Protein AF-A0A1Y4HWG0-F1 (afdb_monomer_lite)

Structure (mmCIF, N/CA/C/O backbone):
data_AF-A0A1Y4HWG0-F1
#
_entry.id   AF-A0A1Y4HWG0-F1
#
loop_
_atom_site.group_PDB
_atom_site.id
_atom_site.type_symbol
_atom_site.label_atom_id
_atom_site.label_alt_id
_atom_site.label_comp_id
_atom_site.label_asym_id
_atom_site.label_entity_id
_atom_site.label_seq_id
_atom_site.pdbx_PDB_ins_code
_atom_site.Cartn_x
_atom_site.Cartn_y
_atom_site.Cartn_z
_atom_site.occupancy
_atom_site.B_iso_or_equiv
_atom_site.auth_seq_id
_atom_site.auth_comp_id
_atom_site.auth_asym_id
_atom_site.auth_atom_id
_atom_site.pdbx_PDB_model_num
ATOM 1 N N . MET A 1 1 ? 6.857 6.126 -15.345 1.00 53.12 1 MET A N 1
ATOM 2 C CA . MET A 1 1 ? 7.256 4.901 -14.614 1.00 53.12 1 MET A CA 1
ATOM 3 C C . MET A 1 1 ? 6.878 4.985 -13.140 1.00 53.12 1 MET A C 1
ATOM 5 O O . MET A 1 1 ? 6.344 4.014 -12.631 1.00 53.12 1 MET A O 1
ATOM 9 N N . GLU A 1 2 ? 7.057 6.130 -12.474 1.00 59.53 2 GLU A N 1
ATOM 10 C CA . GLU A 1 2 ? 6.636 6.33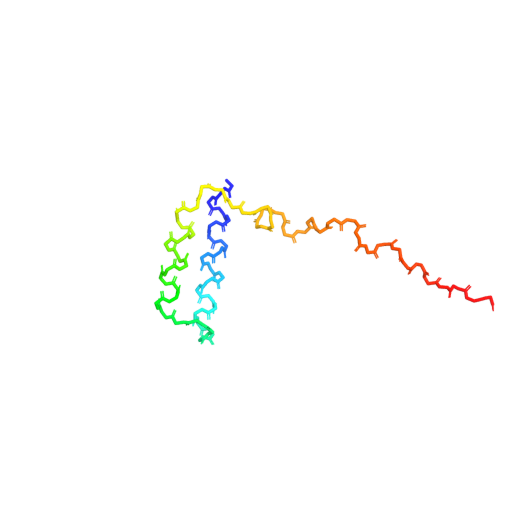2 -11.069 1.00 59.53 2 GLU A CA 1
ATOM 11 C C . GLU A 1 2 ? 5.138 6.101 -10.813 1.00 59.53 2 GLU A C 1
ATOM 13 O O . GLU A 1 2 ? 4.763 5.630 -9.743 1.00 59.53 2 GLU A O 1
ATOM 18 N N . SER A 1 3 ? 4.280 6.379 -11.801 1.00 68.75 3 SER A N 1
ATOM 19 C CA . SER A 1 3 ? 2.835 6.127 -11.705 1.00 68.75 3 SER A CA 1
ATOM 20 C C . SER A 1 3 ? 2.508 4.646 -11.496 1.00 68.75 3 SER A C 1
ATOM 22 O O . SER A 1 3 ? 1.658 4.323 -10.677 1.00 68.75 3 SER A O 1
ATOM 24 N N . THR A 1 4 ? 3.227 3.744 -12.171 1.00 80.56 4 THR A N 1
ATOM 25 C CA . THR A 1 4 ? 3.016 2.293 -12.063 1.00 80.56 4 THR A CA 1
ATOM 26 C C . THR A 1 4 ? 3.416 1.767 -10.685 1.00 80.56 4 THR A C 1
ATOM 28 O O . THR A 1 4 ? 2.775 0.868 -10.157 1.00 80.56 4 THR A O 1
ATOM 31 N N . GLN A 1 5 ? 4.455 2.338 -10.072 1.00 84.06 5 GLN A N 1
ATOM 32 C CA . GLN A 1 5 ? 4.923 1.917 -8.749 1.00 84.06 5 GLN A CA 1
ATOM 33 C C . GLN A 1 5 ? 3.939 2.324 -7.652 1.00 84.06 5 GLN A C 1
ATOM 35 O O . GLN A 1 5 ? 3.623 1.506 -6.792 1.00 84.06 5 GLN A O 1
ATOM 40 N N . ARG A 1 6 ? 3.414 3.558 -7.720 1.00 87.69 6 ARG A N 1
ATOM 41 C CA . ARG A 1 6 ? 2.336 4.015 -6.828 1.00 87.69 6 ARG A CA 1
ATOM 42 C C . ARG A 1 6 ? 1.149 3.071 -6.890 1.00 87.69 6 ARG A C 1
ATOM 44 O O . ARG A 1 6 ? 0.706 2.600 -5.855 1.00 87.69 6 ARG A O 1
ATOM 51 N N . GLU A 1 7 ? 0.704 2.745 -8.098 1.00 89.31 7 GLU A N 1
ATOM 52 C CA . GLU A 1 7 ? -0.458 1.885 -8.309 1.00 89.31 7 GLU A CA 1
ATOM 53 C C . GLU A 1 7 ? -0.253 0.474 -7.743 1.00 89.31 7 GLU A C 1
ATOM 55 O O . GLU A 1 7 ? -1.123 -0.041 -7.047 1.00 89.31 7 GLU A O 1
ATOM 60 N N . VAL A 1 8 ? 0.931 -0.120 -7.935 1.00 88.94 8 VAL A N 1
ATOM 61 C CA . VAL A 1 8 ? 1.273 -1.416 -7.322 1.00 88.94 8 VAL A CA 1
ATOM 62 C C . VAL A 1 8 ? 1.212 -1.347 -5.796 1.00 88.94 8 VAL A C 1
ATOM 64 O O . VAL A 1 8 ? 0.649 -2.241 -5.165 1.00 88.94 8 VAL A O 1
ATOM 67 N N . VAL A 1 9 ? 1.779 -0.302 -5.186 1.00 90.81 9 VAL A N 1
ATOM 68 C CA . VAL A 1 9 ? 1.784 -0.169 -3.723 1.00 90.81 9 VAL A CA 1
ATOM 69 C C . VAL A 1 9 ? 0.378 0.092 -3.182 1.00 90.81 9 VAL A C 1
ATOM 71 O O . VAL A 1 9 ? 0.011 -0.524 -2.185 1.00 90.81 9 VAL A O 1
ATOM 74 N N . SER A 1 10 ? -0.434 0.907 -3.857 1.00 93.00 10 SER A N 1
ATOM 75 C CA . SER A 1 10 ? -1.833 1.137 -3.476 1.00 93.00 10 SER A CA 1
ATOM 76 C C . SER A 1 10 ? -2.664 -0.146 -3.538 1.00 93.00 10 SER A C 1
ATOM 78 O O . SER A 1 10 ? -3.365 -0.467 -2.580 1.00 93.00 10 SER A O 1
ATOM 80 N N . VAL A 1 11 ? -2.517 -0.952 -4.597 1.00 94.38 11 VAL A N 1
ATOM 81 C CA . VAL A 1 11 ? -3.197 -2.257 -4.710 1.00 94.38 11 VAL A CA 1
ATOM 82 C C . VAL A 1 11 ? -2.752 -3.219 -3.603 1.00 94.38 11 VAL A C 1
ATOM 84 O O . VAL A 1 11 ? -3.574 -3.928 -3.021 1.00 94.38 11 VAL A O 1
ATOM 87 N N . LEU A 1 12 ? -1.458 -3.238 -3.265 1.00 94.25 12 LEU A N 1
ATOM 88 C CA . LEU A 1 12 ? -0.955 -4.046 -2.151 1.00 94.25 12 LEU A CA 1
ATOM 89 C C . LEU A 1 12 ? -1.529 -3.581 -0.806 1.00 94.25 12 LEU A C 1
ATOM 91 O O . LEU A 1 12 ? -1.932 -4.418 0.001 1.00 94.25 12 LEU A O 1
ATOM 95 N N . LEU A 1 13 ? -1.602 -2.271 -0.562 1.00 96.50 13 LEU A N 1
ATOM 96 C CA . LEU A 1 13 ? -2.182 -1.711 0.660 1.00 96.50 13 LEU A CA 1
ATOM 97 C C . LEU A 1 13 ? -3.671 -2.038 0.789 1.00 96.50 13 LEU A C 1
ATOM 99 O O . LEU A 1 13 ? -4.114 -2.429 1.872 1.00 96.50 13 LEU A O 1
ATOM 103 N N . GLU A 1 14 ? -4.428 -1.935 -0.303 1.00 97.88 14 GLU A N 1
ATOM 104 C CA . GLU A 1 14 ? -5.838 -2.327 -0.346 1.00 97.88 14 GLU A CA 1
ATOM 105 C C . GLU A 1 14 ? -5.998 -3.818 -0.026 1.00 97.88 14 GLU A C 1
ATOM 107 O O . GLU A 1 14 ? -6.841 -4.199 0.790 1.00 97.88 14 GLU A O 1
ATOM 112 N N . HIS A 1 15 ? -5.141 -4.672 -0.591 1.00 98.06 15 HIS A N 1
ATOM 113 C CA . HIS A 1 15 ? -5.178 -6.100 -0.302 1.00 98.06 15 HIS A CA 1
ATOM 114 C C . HIS A 1 15 ? -4.889 -6.396 1.178 1.00 98.06 15 HIS A C 1
ATOM 116 O O . HIS A 1 15 ? -5.635 -7.140 1.817 1.00 98.06 15 HIS A O 1
ATOM 122 N N . VAL A 1 16 ? -3.864 -5.773 1.764 1.00 98.06 16 VAL A N 1
ATOM 123 C CA . VAL A 1 16 ? -3.518 -5.932 3.188 1.00 98.06 16 VAL A CA 1
ATOM 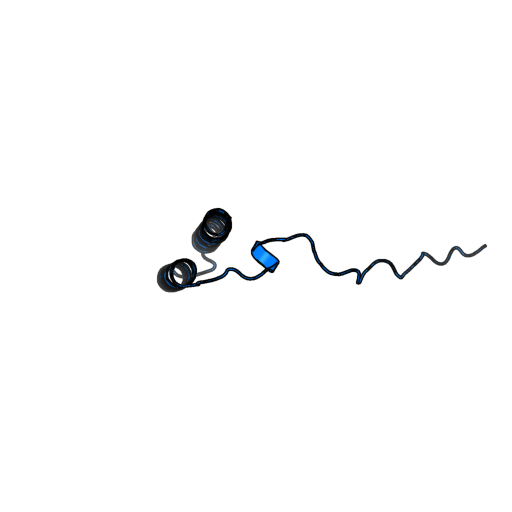124 C C . VAL A 1 16 ? -4.660 -5.457 4.099 1.00 98.06 16 VAL A C 1
ATOM 126 O O . VAL A 1 16 ? -4.958 -6.116 5.100 1.00 98.06 16 VAL A O 1
ATOM 129 N N . LEU A 1 17 ? -5.345 -4.365 3.740 1.00 98.44 17 LEU A N 1
ATOM 130 C CA . LEU A 1 17 ? -6.562 -3.915 4.422 1.00 98.44 17 LEU A CA 1
ATOM 131 C C . LEU A 1 17 ? -7.687 -4.952 4.302 1.00 98.44 17 LEU A C 1
ATOM 133 O O . LEU A 1 17 ? -8.313 -5.284 5.307 1.00 98.44 17 LEU A O 1
ATOM 137 N N . SER A 1 18 ? -7.922 -5.496 3.104 1.00 98.38 18 SER A N 1
ATOM 138 C CA . SER A 1 18 ? -8.968 -6.501 2.855 1.00 98.38 18 SER A CA 1
ATOM 139 C C . SER A 1 18 ? -8.766 -7.790 3.661 1.00 98.38 18 SER A C 1
ATOM 141 O O . SER A 1 18 ? -9.734 -8.432 4.062 1.00 98.38 18 SER A O 1
ATOM 143 N N . LEU A 1 19 ? -7.508 -8.135 3.958 1.00 98.38 19 LEU A N 1
ATOM 144 C CA . LEU A 1 19 ? -7.141 -9.259 4.820 1.00 98.38 19 LEU A CA 1
ATOM 145 C C . LEU A 1 19 ? -7.311 -8.950 6.320 1.00 98.38 19 LEU A C 1
ATOM 147 O O . LEU A 1 19 ? -7.122 -9.835 7.151 1.00 98.38 19 LEU A O 1
ATOM 151 N N . GLY A 1 20 ? -7.636 -7.706 6.686 1.00 98.00 20 GLY A N 1
ATOM 152 C CA . GLY A 1 20 ? -7.772 -7.262 8.075 1.00 98.00 20 GLY A CA 1
ATOM 153 C C . GLY A 1 20 ? -6.440 -7.130 8.819 1.00 98.00 20 GLY A C 1
ATOM 154 O O . GLY A 1 20 ? -6.430 -7.058 10.046 1.00 98.00 20 GLY A O 1
ATOM 155 N N . LEU A 1 21 ? -5.314 -7.104 8.097 1.00 98.38 21 LEU A N 1
ATOM 156 C CA . LEU A 1 21 ? -3.974 -7.031 8.691 1.00 98.38 21 LEU A CA 1
ATOM 157 C C . LEU A 1 21 ? -3.618 -5.619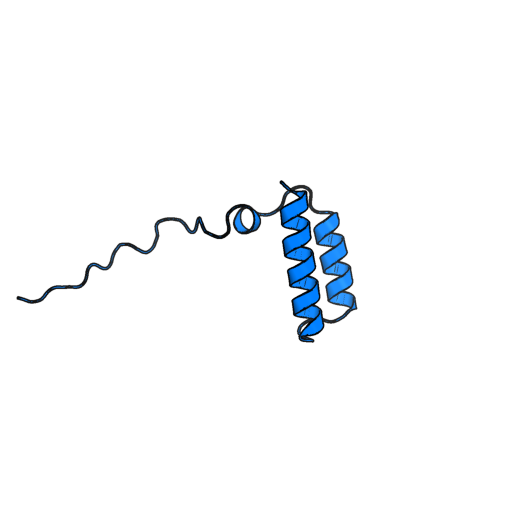 9.164 1.00 98.38 21 LEU A C 1
ATOM 159 O O . LEU A 1 21 ? -2.757 -5.448 10.026 1.00 98.38 21 LEU A O 1
ATOM 163 N N . ILE A 1 22 ? -4.284 -4.607 8.609 1.00 98.12 22 ILE A N 1
ATOM 164 C CA . ILE A 1 22 ? -4.155 -3.211 9.017 1.00 98.12 22 ILE A CA 1
ATOM 165 C C . ILE A 1 22 ? -5.531 -2.591 9.238 1.00 98.12 22 ILE A C 1
ATOM 167 O O . ILE A 1 22 ? -6.532 -3.013 8.664 1.00 98.12 22 ILE A O 1
ATOM 171 N N . SER A 1 23 ? -5.571 -1.555 10.071 1.00 98.25 23 SER A N 1
ATOM 172 C CA . SER A 1 23 ? -6.784 -0.766 10.277 1.00 98.25 23 SER A CA 1
ATOM 173 C C . SER A 1 23 ? -7.033 0.203 9.114 1.00 98.25 23 SER A C 1
ATOM 175 O O . SER A 1 23 ? -6.092 0.616 8.434 1.00 98.25 23 SER A O 1
ATOM 177 N N . GLN A 1 24 ? -8.278 0.666 8.959 1.00 98.19 24 GLN A N 1
ATOM 178 C CA . GLN A 1 24 ? -8.625 1.741 8.016 1.00 98.19 24 GLN A CA 1
ATOM 179 C C . GLN A 1 24 ? -7.788 3.012 8.245 1.00 98.19 24 GLN A C 1
ATOM 181 O O . GLN A 1 24 ? -7.400 3.690 7.296 1.00 98.19 24 GLN A O 1
ATOM 186 N N . PHE A 1 25 ? -7.491 3.333 9.509 1.00 98.06 25 PHE A N 1
ATOM 187 C CA . PHE A 1 25 ? -6.654 4.478 9.864 1.00 98.06 25 PHE A CA 1
ATOM 188 C C . PHE A 1 25 ? -5.221 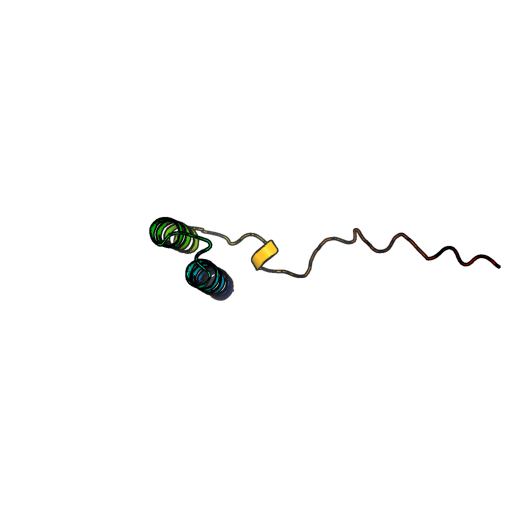4.304 9.348 1.00 98.06 25 PHE A C 1
ATOM 190 O O . PHE A 1 25 ? -4.663 5.214 8.739 1.00 98.06 25 PHE A O 1
ATOM 197 N N . THR A 1 26 ? -4.644 3.118 9.556 1.00 98.25 26 THR A N 1
ATOM 198 C CA . THR A 1 26 ? -3.308 2.767 9.060 1.00 98.25 26 THR A CA 1
ATOM 199 C C . THR A 1 26 ? -3.260 2.812 7.535 1.00 98.25 26 THR A C 1
ATOM 201 O O . THR A 1 26 ? -2.337 3.406 6.989 1.00 98.25 26 THR A O 1
ATOM 204 N N . TYR A 1 27 ? -4.268 2.250 6.861 1.00 98.00 27 TYR A N 1
ATOM 205 C CA . TYR A 1 27 ? -4.400 2.302 5.405 1.00 98.00 27 TYR A CA 1
ATOM 206 C C . TYR A 1 27 ? -4.411 3.746 4.887 1.00 98.00 27 TYR A C 1
ATOM 208 O O . TYR A 1 27 ? -3.589 4.098 4.049 1.00 98.00 27 TYR A O 1
ATOM 216 N N . SER A 1 28 ? -5.267 4.609 5.447 1.00 97.38 28 SER A N 1
ATOM 217 C CA . SER A 1 28 ? -5.359 6.013 5.022 1.00 97.38 28 SER A CA 1
ATOM 218 C C . SER A 1 28 ? -4.028 6.750 5.171 1.00 97.38 28 SER A C 1
ATOM 220 O O . SER A 1 28 ? -3.645 7.503 4.284 1.00 97.38 28 SER A O 1
ATOM 222 N N . LYS A 1 29 ? -3.299 6.517 6.269 1.00 97.81 29 LYS A N 1
ATOM 223 C CA . LYS A 1 29 ? -1.977 7.124 6.469 1.00 97.81 29 LYS A CA 1
ATOM 224 C C . LYS A 1 29 ? -0.919 6.577 5.519 1.00 97.81 29 LYS A C 1
ATOM 226 O O . LYS A 1 29 ? -0.041 7.331 5.110 1.00 97.81 29 LYS A O 1
ATOM 231 N N . ALA A 1 30 ? -0.982 5.294 5.182 1.00 95.81 30 ALA A N 1
ATOM 232 C CA . ALA A 1 30 ? -0.073 4.693 4.218 1.00 95.81 30 ALA A CA 1
ATOM 233 C C . ALA A 1 30 ? -0.320 5.232 2.800 1.00 95.81 30 ALA A C 1
ATOM 235 O O . ALA A 1 30 ? 0.638 5.593 2.125 1.00 95.81 30 ALA A O 1
ATOM 236 N N . GLU A 1 31 ? -1.579 5.378 2.385 1.00 94.94 31 GLU A N 1
ATOM 237 C CA . GLU A 1 31 ? -1.945 5.983 1.096 1.00 94.94 31 GLU A CA 1
ATOM 238 C C . GLU A 1 31 ? -1.481 7.444 0.984 1.00 94.94 31 GLU A C 1
ATOM 240 O O . GLU A 1 31 ? -0.866 7.822 -0.015 1.00 94.94 31 GLU A O 1
ATOM 245 N N . ASP A 1 32 ? -1.658 8.254 2.037 1.00 95.62 32 ASP A N 1
ATOM 246 C CA . ASP A 1 32 ? -1.123 9.625 2.076 1.00 95.62 32 ASP A CA 1
ATOM 247 C C . ASP A 1 32 ? 0.398 9.639 1.805 1.00 95.62 32 ASP A C 1
ATOM 249 O O . ASP A 1 32 ? 0.912 10.481 1.062 1.00 95.62 32 ASP A O 1
ATOM 253 N N . LEU A 1 33 ? 1.132 8.677 2.378 1.00 93.06 33 LEU A N 1
ATOM 254 C CA . LEU A 1 33 ? 2.576 8.545 2.180 1.00 93.06 33 LEU A CA 1
ATOM 255 C C . LEU A 1 33 ? 2.923 8.124 0.749 1.00 93.06 33 LEU A C 1
ATOM 257 O O . LEU A 1 33 ? 3.812 8.735 0.151 1.00 93.06 33 LEU A O 1
ATOM 261 N N . VAL A 1 34 ? 2.202 7.147 0.189 1.00 91.00 34 VAL A N 1
ATOM 262 C CA . VAL A 1 34 ? 2.341 6.691 -1.206 1.00 91.00 34 VAL A CA 1
ATOM 263 C C . VAL A 1 34 ? 2.170 7.848 -2.180 1.00 91.00 34 VAL A C 1
ATOM 265 O O . VAL A 1 34 ? 2.902 7.919 -3.165 1.00 91.00 34 VAL A O 1
ATOM 268 N N . HIS A 1 35 ? 1.266 8.789 -1.906 1.00 89.62 35 HIS A N 1
ATOM 269 C CA . HIS A 1 35 ? 1.083 9.985 -2.729 1.00 89.62 35 HIS A CA 1
ATOM 270 C C . HIS A 1 35 ? 2.126 11.080 -2.471 1.00 89.62 35 HIS A C 1
ATOM 272 O O . HIS A 1 35 ? 2.484 11.803 -3.399 1.00 89.62 35 HIS A O 1
ATOM 278 N N . SER A 1 36 ? 2.646 11.193 -1.247 1.00 90.38 36 SER A N 1
ATOM 279 C CA . SER A 1 36 ? 3.636 12.218 -0.885 1.00 90.38 36 SER A CA 1
ATOM 280 C C . SER A 1 36 ? 5.070 11.901 -1.317 1.00 90.38 36 SER A C 1
ATOM 282 O O . SER A 1 36 ? 5.875 12.820 -1.474 1.00 90.38 36 SER A O 1
ATOM 284 N N . VAL A 1 37 ? 5.416 10.619 -1.494 1.00 86.19 37 VAL A N 1
ATOM 285 C CA . VAL A 1 37 ? 6.803 10.230 -1.771 1.00 86.19 37 VAL A CA 1
ATOM 286 C C . VAL A 1 37 ? 7.238 10.785 -3.127 1.00 86.19 37 VAL A C 1
ATOM 288 O O . VAL A 1 37 ? 6.488 10.695 -4.098 1.00 86.19 37 VAL A O 1
ATOM 291 N N . MET A 1 38 ? 8.427 11.382 -3.202 1.00 79.88 38 MET A N 1
ATOM 292 C CA . MET A 1 38 ? 8.950 11.922 -4.463 1.00 79.88 38 MET A CA 1
ATOM 293 C C . MET A 1 38 ? 9.481 10.800 -5.358 1.00 79.88 38 MET A C 1
ATOM 295 O O . MET A 1 38 ? 9.118 10.741 -6.526 1.00 79.88 38 MET A O 1
ATOM 299 N N . ASP A 1 39 ? 10.218 9.855 -4.772 1.00 82.19 39 ASP A N 1
ATOM 300 C CA . ASP A 1 39 ? 10.806 8.706 -5.456 1.00 82.19 39 ASP A CA 1
ATOM 301 C C . ASP A 1 39 ? 10.448 7.402 -4.739 1.00 82.19 39 ASP A C 1
ATOM 303 O O . ASP A 1 39 ? 10.565 7.296 -3.516 1.00 82.19 39 ASP A O 1
ATOM 307 N N . PHE A 1 40 ? 10.042 6.384 -5.500 1.00 80.56 40 PHE A N 1
ATOM 308 C CA . PHE A 1 40 ? 9.830 5.049 -4.943 1.00 80.56 40 PHE A CA 1
ATOM 309 C C . PHE A 1 40 ? 11.160 4.325 -4.731 1.00 80.56 40 PHE A C 1
ATOM 311 O O . PHE A 1 40 ? 12.032 4.405 -5.603 1.00 80.56 40 PHE A O 1
ATOM 318 N N . PRO A 1 41 ? 11.296 3.558 -3.632 1.00 76.94 41 PRO A N 1
ATOM 319 C CA . PRO A 1 41 ? 12.454 2.700 -3.416 1.00 76.94 41 PRO A CA 1
ATOM 320 C C . PRO A 1 41 ? 12.743 1.811 -4.631 1.00 76.94 41 PRO A C 1
ATOM 322 O O . PRO A 1 41 ? 11.817 1.301 -5.268 1.00 76.94 41 PRO A O 1
ATOM 325 N N . GLU A 1 42 ? 14.026 1.569 -4.915 1.00 75.12 42 GLU A N 1
ATOM 326 C CA . GLU A 1 42 ? 14.458 0.724 -6.041 1.00 75.12 42 GLU A CA 1
ATOM 327 C C . GLU A 1 42 ? 13.869 -0.685 -5.995 1.00 75.12 42 GLU A C 1
ATOM 329 O O . GLU A 1 42 ? 13.581 -1.251 -7.047 1.00 75.12 42 GLU A O 1
ATOM 334 N N . LEU A 1 43 ? 13.580 -1.204 -4.798 1.00 73.19 43 LEU A N 1
ATOM 335 C CA . LEU A 1 43 ? 12.876 -2.473 -4.600 1.00 73.19 43 LEU A CA 1
ATOM 336 C C . LEU A 1 43 ? 11.558 -2.546 -5.391 1.00 73.19 43 LEU A C 1
ATOM 338 O O . LEU A 1 43 ? 11.239 -3.574 -5.978 1.00 73.19 43 LEU A O 1
ATOM 342 N N . PHE A 1 44 ? 10.808 -1.443 -5.454 1.00 71.56 44 PHE A N 1
ATOM 343 C CA . PHE A 1 44 ? 9.556 -1.362 -6.213 1.00 71.56 44 PHE A CA 1
ATOM 344 C C . PHE A 1 44 ? 9.777 -1.015 -7.687 1.00 71.56 44 PHE A C 1
ATOM 346 O O . PHE A 1 44 ? 8.832 -0.999 -8.472 1.00 71.56 44 PHE A O 1
ATOM 353 N N . ARG A 1 45 ? 11.002 -0.653 -8.078 1.00 70.00 45 ARG A N 1
ATOM 354 C CA . ARG A 1 45 ? 11.378 -0.361 -9.471 1.00 70.00 45 ARG A CA 1
ATOM 355 C C . ARG A 1 45 ? 11.875 -1.617 -10.174 1.00 70.00 45 ARG A C 1
ATOM 357 O O . ARG A 1 45 ? 11.553 -1.824 -11.338 1.00 70.00 45 ARG A O 1
ATOM 364 N N . TYR A 1 46 ? 12.596 -2.458 -9.439 1.00 71.06 46 TYR A N 1
ATOM 365 C CA . TYR A 1 46 ? 13.206 -3.691 -9.916 1.00 71.06 46 TYR A CA 1
ATOM 366 C C . TYR A 1 46 ? 13.054 -4.792 -8.858 1.00 71.06 46 TYR A C 1
ATOM 368 O O . TYR A 1 46 ? 14.019 -5.121 -8.170 1.00 71.06 46 TYR A O 1
ATOM 376 N N . PRO A 1 47 ? 11.865 -5.408 -8.732 1.00 61.59 47 PRO A N 1
ATOM 377 C CA . PRO A 1 47 ? 11.598 -6.417 -7.702 1.00 61.59 47 PRO A CA 1
ATOM 378 C C . PRO A 1 47 ? 12.455 -7.698 -7.811 1.00 61.59 47 PRO A C 1
ATOM 380 O O . PRO A 1 47 ? 12.336 -8.573 -6.962 1.00 61.59 47 PRO A O 1
ATOM 383 N N . VAL A 1 48 ? 13.311 -7.824 -8.836 1.00 63.78 48 VAL A N 1
ATOM 384 C CA . VAL A 1 48 ? 14.110 -9.027 -9.148 1.00 63.78 48 VAL A CA 1
ATOM 385 C C . VAL A 1 48 ? 15.628 -8.767 -9.145 1.00 63.78 48 VAL A C 1
ATOM 387 O O . VAL A 1 48 ? 16.400 -9.693 -9.350 1.00 63.78 48 VAL A O 1
ATOM 390 N N . CYS A 1 49 ? 16.104 -7.553 -8.850 1.00 59.03 49 CYS A N 1
ATOM 391 C CA . CYS A 1 49 ? 17.547 -7.314 -8.696 1.00 59.03 49 CYS A CA 1
ATOM 392 C C . CYS A 1 49 ? 17.965 -7.455 -7.226 1.00 59.03 49 CYS A C 1
ATOM 394 O O . CYS A 1 49 ? 18.478 -6.517 -6.622 1.00 59.03 49 CYS A O 1
ATOM 396 N N . LEU A 1 50 ? 17.713 -8.628 -6.640 1.00 56.44 50 LEU A N 1
ATOM 397 C CA . LEU A 1 50 ? 18.487 -9.059 -5.481 1.00 56.44 50 LEU A CA 1
ATOM 398 C C . LEU A 1 50 ? 19.883 -9.365 -6.014 1.00 56.44 50 LEU A C 1
ATOM 400 O O . LEU A 1 50 ? 20.055 -10.257 -6.842 1.00 56.44 50 LEU A O 1
ATOM 404 N N . THR A 1 51 ? 20.835 -8.535 -5.610 1.00 55.44 51 THR A N 1
ATOM 405 C CA . THR A 1 51 ? 22.268 -8.687 -5.829 1.00 55.44 51 THR A CA 1
ATOM 406 C C . THR A 1 51 ? 22.690 -10.154 -5.717 1.00 55.44 51 THR A C 1
ATOM 408 O O . THR A 1 51 ? 22.169 -10.881 -4.878 1.00 55.44 51 THR A O 1
ATOM 411 N N . GLU A 1 52 ? 23.599 -10.540 -6.609 1.00 57.31 52 GLU A N 1
ATOM 412 C CA . GLU A 1 52 ? 24.467 -11.725 -6.741 1.00 57.31 52 GLU A CA 1
ATOM 413 C C . GLU A 1 52 ? 24.936 -12.473 -5.453 1.00 57.31 52 GLU A C 1
ATOM 415 O O . GLU A 1 52 ? 26.032 -13.022 -5.415 1.00 57.31 52 GLU A O 1
ATOM 420 N N . GLU A 1 53 ? 24.152 -12.581 -4.384 1.00 57.31 53 GLU A N 1
ATOM 421 C CA . GLU A 1 53 ? 24.471 -13.353 -3.182 1.00 57.31 53 GLU A CA 1
ATOM 422 C C . GLU A 1 53 ? 23.575 -14.598 -3.093 1.00 57.31 53 GLU A C 1
ATOM 424 O O . GLU A 1 53 ? 22.573 -14.645 -2.382 1.00 57.31 53 GLU A O 1
ATOM 429 N N . GLY A 1 54 ? 23.955 -15.642 -3.835 1.00 51.62 54 GLY A N 1
ATOM 430 C CA . GLY A 1 54 ? 23.300 -16.955 -3.751 1.00 51.62 54 GLY A CA 1
ATOM 431 C C . GLY A 1 54 ? 23.867 -18.063 -4.644 1.00 51.62 54 GLY A C 1
ATOM 432 O O . GLY A 1 54 ? 23.514 -19.223 -4.457 1.00 51.62 54 GLY A O 1
ATOM 433 N N . CYS A 1 55 ? 24.774 -17.756 -5.577 1.00 50.53 55 CYS A N 1
ATOM 434 C CA . CYS A 1 55 ? 25.396 -18.739 -6.477 1.00 50.53 55 CYS A CA 1
ATOM 435 C C . CYS A 1 55 ? 26.757 -19.259 -5.977 1.00 50.53 55 CYS A C 1
ATOM 437 O O . CYS A 1 55 ? 27.658 -19.507 -6.771 1.00 50.53 55 CYS A O 1
ATOM 439 N N . GLN A 1 56 ? 26.939 -19.426 -4.668 1.00 53.22 56 GLN A N 1
ATOM 440 C CA . GLN A 1 56 ? 28.101 -20.134 -4.126 1.00 53.22 56 GLN A CA 1
ATOM 441 C C . GLN A 1 56 ? 27.654 -21.093 -3.034 1.00 53.22 56 GLN A C 1
ATOM 443 O O . GLN A 1 56 ? 27.753 -20.772 -1.860 1.00 53.22 56 GLN A O 1
ATOM 448 N N . HIS A 1 57 ? 27.126 -22.245 -3.426 1.00 52.59 57 HIS A N 1
ATOM 449 C CA . HIS A 1 57 ? 27.319 -23.519 -2.730 1.00 52.59 57 HIS A CA 1
ATOM 450 C C . HIS A 1 57 ? 27.082 -24.594 -3.791 1.00 52.59 57 HIS A C 1
ATOM 452 O O . HIS A 1 57 ? 26.012 -25.193 -3.894 1.00 52.59 57 HIS A O 1
ATOM 458 N N . GLU A 1 58 ? 28.081 -24.752 -4.662 1.00 57.41 58 GLU A N 1
ATOM 459 C C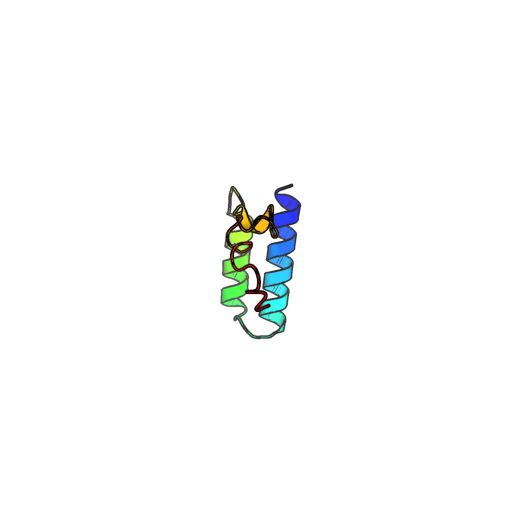A . GLU A 1 58 ? 28.174 -25.915 -5.531 1.00 57.41 58 GLU A CA 1
ATOM 460 C C . GLU A 1 58 ? 28.108 -27.166 -4.656 1.00 57.41 58 GLU A C 1
ATOM 462 O O . GLU A 1 58 ? 28.843 -27.325 -3.680 1.00 57.41 58 GLU A O 1
ATOM 467 N N . CYS A 1 59 ? 27.151 -28.019 -5.004 1.00 55.78 59 CYS A N 1
ATOM 468 C CA . CYS A 1 59 ? 26.990 -29.364 -4.492 1.00 55.78 59 CYS A CA 1
ATOM 469 C C . CYS A 1 59 ? 28.362 -30.049 -4.446 1.00 55.78 59 CYS A C 1
ATOM 471 O O . CYS A 1 59 ? 29.002 -30.210 -5.485 1.00 55.78 59 CYS A O 1
ATOM 473 N N . THR A 1 60 ? 28.812 -30.464 -3.263 1.00 57.78 60 THR A N 1
ATOM 474 C CA . THR A 1 60 ? 29.929 -31.401 -3.156 1.00 57.78 60 THR A CA 1
ATOM 475 C C . THR A 1 60 ? 29.500 -32.689 -3.856 1.00 57.78 60 THR A C 1
ATOM 477 O O . THR A 1 60 ? 28.693 -33.450 -3.327 1.00 57.78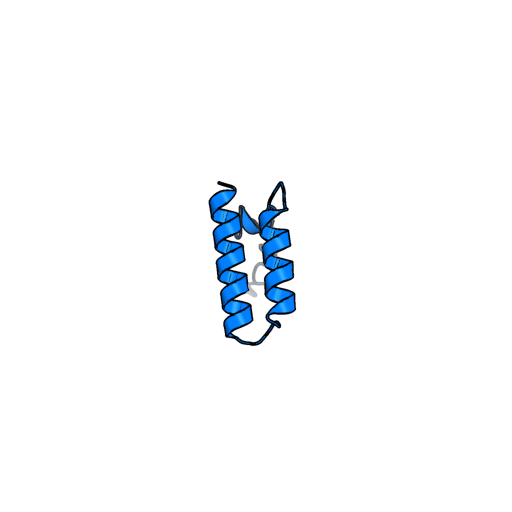 60 THR A O 1
ATOM 480 N N . GLN A 1 61 ? 29.973 -32.901 -5.083 1.00 57.44 61 GLN A N 1
ATOM 481 C CA . GLN A 1 61 ? 29.944 -34.217 -5.705 1.00 57.44 61 GLN A CA 1
ATOM 482 C C . GLN A 1 61 ? 31.049 -35.039 -5.041 1.00 57.44 61 GLN A C 1
ATOM 484 O O . GLN A 1 61 ? 32.228 -34.847 -5.336 1.00 57.44 61 GLN A O 1
ATOM 489 N N . ASP A 1 62 ? 30.663 -35.899 -4.102 1.00 57.44 62 ASP A N 1
ATOM 490 C CA . ASP A 1 62 ? 31.520 -37.000 -3.660 1.00 57.44 62 ASP A CA 1
ATOM 491 C C . ASP A 1 62 ? 31.695 -38.002 -4.827 1.00 57.44 62 ASP A C 1
ATOM 493 O O . ASP A 1 62 ? 30.723 -38.236 -5.559 1.00 57.44 62 ASP A O 1
ATOM 497 N N . PRO A 1 63 ? 32.905 -38.555 -5.039 1.00 60.25 63 PRO A N 1
ATOM 498 C CA . PRO A 1 63 ? 33.186 -39.543 -6.082 1.00 60.25 63 PRO A CA 1
ATOM 499 C C . PRO A 1 63 ? 32.579 -40.930 -5.820 1.00 60.25 63 PRO A C 1
ATOM 501 O O . PRO A 1 63 ? 32.406 -41.318 -4.642 1.00 60.25 63 PRO A O 1
#

Secondary structure (DSSP, 8-state):
-HHHHHHHHHHHHHHHHHTTSS-HHHHHHHHHHHHH-SS--GGGT-TT---S-S---------

Sequence (63 aa):
MESTQREVVSVLLEHVLSLGLISQFTYSKAEDLVHSVMDFPELFRYPVCLTEEGCQHECTQDP

Radius of gyration: 18.26 Å; chains: 1; bounding box: 42×52×25 Å

Foldseek 3Di:
DLVVLLVVVLVVLVVCVVVVVDDPVVSVVVNVVSVPDPDDPVCSVCVPPPDPPDPPDPPPPDD

pLDDT: mean 79.88, std 17.22, range [50.53, 98.44]